Protein AF-A0A068VAK6-F1 (afdb_monomer_lite)

Sequence (163 aa):
MDMQCIAMIDVANEFETLVDDNNQDVTRYKDLENEVSVSTHINPVLGKQFPTSVFDKEGASLKLTRILINTFLDLESYAMKFLESNEKILAVYPVGPLINFNDMGDANETFKSANKELNQRSSLPNHSIIFLCFGNLGYFCGYQVKEIAHAIEHTGCRFLWSS

Foldseek 3Di:
DPPPVLQLQQLLQVVLCCCVPPVDQLLVLCPDCDFDDGQLDPDTDRSPVDDSLSNDPVSSDPPDQEAEDAADCVVSVSNVVSQVVDPSGHHYHHPHDPDDPPPCPVVVVVVVVVVVVCVVVPPDPDADEAEDDPPPPDDDDPVVVVVVVVVVVVVVGHYDYDD

pLDDT: mean 74.25, std 12.65, range [33.0, 96.62]

Secondary structure (DSSP, 8-state):
----HHHHHHHHHHHHHHHHHH---GGGGTT--SEEP-TT-SS-EEGGGS-GGGGSTTTS----SEEEES--TTTSHHHHHHHHH-TTS-EEEE-------S-HHHHHHHHHHHHHHHHHH--STT--EEEE---TT----HHHHHHHHHHHHHHT-EEEE--

Structure (mmCIF, N/CA/C/O backbone):
data_AF-A0A068VAK6-F1
#
_entry.id   AF-A0A068VAK6-F1
#
loop_
_atom_site.group_PDB
_atom_site.id
_atom_site.type_symbol
_atom_site.label_atom_id
_atom_site.label_alt_id
_atom_site.label_comp_id
_atom_site.label_asym_id
_atom_site.label_entity_id
_atom_site.label_seq_id
_atom_site.pdbx_PDB_ins_code
_atom_site.Cartn_x
_atom_site.Cartn_y
_atom_site.Cartn_z
_atom_site.occupancy
_atom_site.B_iso_or_equiv
_atom_site.auth_seq_id
_atom_site.auth_comp_id
_atom_site.auth_asym_id
_atom_site.auth_atom_id
_atom_site.pdbx_PDB_model_num
ATOM 1 N N . MET A 1 1 ? 3.817 2.554 -1.190 1.00 33.00 1 MET A N 1
ATOM 2 C CA . MET A 1 1 ? 3.345 2.557 0.208 1.00 33.00 1 MET A CA 1
ATOM 3 C C . MET A 1 1 ? 2.099 1.685 0.231 1.00 33.00 1 MET A C 1
ATOM 5 O O . MET A 1 1 ? 1.006 2.204 0.352 1.00 33.00 1 MET A O 1
ATOM 9 N N . ASP A 1 2 ? 2.277 0.375 0.034 1.00 43.69 2 ASP A N 1
ATOM 10 C CA . ASP A 1 2 ? 1.196 -0.615 0.155 1.00 43.69 2 ASP A CA 1
ATOM 11 C C . ASP A 1 2 ? 1.301 -1.246 1.536 1.00 43.69 2 ASP A C 1
ATOM 13 O O . ASP A 1 2 ? 1.632 -2.415 1.708 1.00 43.69 2 ASP A O 1
ATOM 17 N N . MET A 1 3 ? 1.111 -0.406 2.544 1.00 50.59 3 MET A N 1
ATOM 18 C CA . MET A 1 3 ? 0.770 -0.903 3.858 1.00 50.59 3 MET A CA 1
ATOM 19 C C . MET A 1 3 ? -0.742 -0.933 3.901 1.00 50.59 3 MET A C 1
ATOM 21 O O . MET A 1 3 ? -1.383 0.109 3.761 1.00 50.59 3 MET A O 1
ATOM 25 N N . GLN A 1 4 ? -1.297 -2.134 4.006 1.00 63.56 4 GLN A N 1
ATOM 26 C CA . GLN A 1 4 ? -2.733 -2.358 4.043 1.00 63.56 4 GLN A CA 1
ATOM 27 C C . GLN A 1 4 ? -3.329 -1.480 5.145 1.00 63.56 4 GLN A C 1
ATOM 29 O O . GLN A 1 4 ? -3.026 -1.667 6.322 1.00 63.56 4 GLN A O 1
ATOM 34 N N . CYS A 1 5 ? -4.142 -0.485 4.774 1.00 67.56 5 CYS A N 1
ATOM 35 C CA . CYS A 1 5 ? -4.727 0.462 5.727 1.00 67.56 5 CYS A CA 1
ATOM 36 C C . CYS A 1 5 ? -5.487 -0.259 6.852 1.00 67.56 5 CYS A C 1
ATOM 38 O O . CYS A 1 5 ? -5.543 0.241 7.972 1.00 67.56 5 CYS A O 1
ATOM 40 N N . ILE A 1 6 ? -6.008 -1.459 6.568 1.00 71.62 6 ILE A N 1
ATOM 41 C CA . ILE A 1 6 ? -6.646 -2.339 7.547 1.00 71.62 6 ILE A CA 1
ATOM 42 C C . ILE A 1 6 ? -5.680 -2.747 8.668 1.00 71.62 6 ILE A C 1
ATOM 44 O O . ILE A 1 6 ? -6.054 -2.675 9.835 1.00 71.62 6 ILE A O 1
ATOM 48 N N . ALA A 1 7 ? -4.435 -3.097 8.334 1.00 70.88 7 ALA A N 1
ATOM 49 C CA . ALA A 1 7 ? -3.408 -3.465 9.308 1.00 70.88 7 ALA A CA 1
ATOM 50 C C . ALA A 1 7 ? -3.142 -2.326 10.292 1.00 70.88 7 ALA A C 1
ATOM 52 O O . ALA A 1 7 ? -3.059 -2.537 11.493 1.00 70.88 7 ALA A O 1
ATOM 53 N N . MET A 1 8 ? -3.023 -1.101 9.775 1.00 70.94 8 MET A N 1
ATOM 54 C CA . MET A 1 8 ? -2.755 0.073 10.603 1.00 70.94 8 MET A CA 1
ATOM 55 C C . MET A 1 8 ? -3.905 0.364 11.565 1.00 70.94 8 MET A C 1
ATOM 57 O O . MET A 1 8 ? -3.650 0.749 12.699 1.00 70.94 8 MET A O 1
ATOM 61 N N . ILE A 1 9 ? -5.152 0.176 11.125 1.00 73.25 9 ILE A N 1
ATOM 62 C CA . ILE A 1 9 ? -6.340 0.361 11.968 1.00 73.25 9 ILE A CA 1
ATOM 63 C C . ILE A 1 9 ? -6.388 -0.697 13.069 1.00 73.25 9 ILE A C 1
ATOM 65 O O . ILE A 1 9 ? -6.639 -0.365 14.221 1.00 73.25 9 ILE A O 1
ATOM 69 N N . ASP A 1 10 ? -6.147 -1.959 12.719 1.00 74.25 10 ASP A N 1
ATOM 70 C CA . ASP A 1 10 ? -6.141 -3.074 13.666 1.00 74.25 10 ASP A CA 1
ATOM 71 C C . ASP A 1 10 ? -5.061 -2.882 14.738 1.00 74.25 10 ASP A C 1
ATOM 73 O O . ASP A 1 10 ? -5.354 -2.892 15.929 1.00 74.25 10 ASP A O 1
ATOM 77 N N . VAL A 1 11 ? -3.838 -2.561 14.308 1.00 72.12 11 VAL A N 1
ATOM 78 C CA . VAL A 1 11 ? -2.707 -2.270 15.195 1.00 72.12 11 VAL A CA 1
ATOM 79 C C . VAL A 1 11 ? -2.959 -1.035 16.063 1.00 72.12 11 VAL A C 1
ATOM 81 O O . VAL A 1 11 ? -2.666 -1.062 17.255 1.00 72.12 11 VAL A O 1
ATOM 84 N N . ALA A 1 12 ? -3.515 0.044 15.503 1.00 71.12 12 ALA A N 1
ATOM 85 C CA . ALA A 1 12 ? -3.833 1.250 16.269 1.00 71.12 12 ALA A CA 1
ATOM 86 C C . ALA A 1 12 ? -4.896 0.977 17.346 1.00 71.12 12 ALA A C 1
ATOM 88 O O . ALA A 1 12 ? -4.702 1.374 18.492 1.00 71.12 12 ALA A O 1
ATOM 89 N N . ASN A 1 13 ? -5.962 0.242 17.008 1.00 71.00 13 ASN A N 1
ATOM 90 C CA . ASN A 1 13 ? -7.001 -0.141 17.965 1.00 71.00 13 ASN A CA 1
ATOM 91 C C . ASN A 1 13 ? -6.456 -1.085 19.047 1.00 71.00 13 ASN A C 1
ATOM 93 O O . ASN A 1 13 ? -6.743 -0.904 20.229 1.00 71.00 13 ASN A O 1
ATOM 97 N N . GLU A 1 14 ? -5.656 -2.086 18.669 1.00 71.81 14 GLU A N 1
ATOM 98 C CA . GLU A 1 14 ? -5.042 -3.008 19.626 1.00 71.81 14 GLU A CA 1
ATOM 99 C C . GLU A 1 14 ? -4.114 -2.254 20.589 1.00 71.81 14 GLU A C 1
ATOM 101 O O . GLU A 1 14 ? -4.180 -2.456 21.803 1.00 71.81 14 GLU A O 1
ATOM 106 N N . PHE A 1 15 ? -3.315 -1.307 20.095 1.00 69.06 15 PHE A N 1
ATOM 107 C CA . PHE A 1 15 ? -2.471 -0.489 20.962 1.00 69.06 15 PHE A CA 1
ATOM 108 C C . PHE A 1 15 ? -3.247 0.504 21.822 1.00 69.06 15 PHE A C 1
ATOM 110 O O . PHE A 1 15 ? -2.856 0.683 22.973 1.00 69.06 15 PHE A O 1
ATOM 117 N N . GLU A 1 16 ? -4.341 1.097 21.335 1.00 65.81 16 GLU A N 1
ATOM 118 C CA . GLU A 1 16 ? -5.231 1.918 22.168 1.00 65.81 16 GLU A CA 1
ATOM 119 C C . GLU A 1 16 ? -5.755 1.080 23.345 1.00 65.81 16 GLU A C 1
ATOM 121 O O . GLU A 1 16 ? -5.587 1.477 24.496 1.00 65.81 16 GLU A O 1
ATOM 126 N N . THR A 1 17 ? -6.223 -0.154 23.099 1.00 65.00 17 THR A N 1
ATOM 127 C CA . THR A 1 17 ? -6.648 -1.056 24.189 1.00 65.00 17 THR A CA 1
ATOM 128 C C . THR A 1 17 ? -5.508 -1.442 25.140 1.00 65.00 17 THR A C 1
ATOM 130 O O . THR A 1 17 ? -5.701 -1.483 26.351 1.00 65.00 17 THR A O 1
ATOM 133 N N . LEU A 1 18 ? -4.292 -1.690 24.642 1.00 63.56 18 LEU A N 1
ATOM 134 C CA . LEU A 1 18 ? -3.142 -2.038 25.489 1.00 63.56 18 LEU A CA 1
ATOM 135 C C . LEU A 1 18 ? -2.648 -0.865 26.351 1.00 63.56 18 LEU A C 1
ATOM 137 O O . LEU A 1 18 ? -2.158 -1.090 27.465 1.00 63.56 18 LEU A O 1
ATOM 141 N N . VAL A 1 19 ? -2.752 0.367 25.849 1.00 63.38 19 VAL A N 1
ATOM 142 C CA . VAL A 1 19 ? -2.404 1.585 26.593 1.00 63.38 19 VAL A CA 1
ATOM 143 C C . VAL A 1 19 ? -3.477 1.892 27.637 1.00 63.38 19 VAL A C 1
ATOM 145 O O . VAL A 1 19 ? -3.121 2.106 28.798 1.00 63.38 19 VAL A O 1
ATOM 148 N N . ASP A 1 20 ? -4.754 1.853 27.252 1.00 62.03 20 ASP A N 1
ATOM 149 C CA . ASP A 1 20 ? -5.880 2.232 28.112 1.00 62.03 20 ASP A CA 1
ATOM 150 C C . ASP A 1 20 ? -6.181 1.185 29.199 1.00 62.03 20 ASP A C 1
ATOM 152 O O . ASP A 1 20 ? -6.378 1.553 30.359 1.00 62.03 20 ASP A O 1
ATOM 156 N N . ASP A 1 21 ? -6.154 -0.113 28.868 1.00 60.75 21 ASP A N 1
ATOM 157 C CA . ASP A 1 21 ? -6.543 -1.178 29.807 1.00 60.75 21 ASP A CA 1
ATOM 158 C C . ASP A 1 21 ? -5.360 -1.732 30.620 1.00 60.75 21 ASP A C 1
ATOM 160 O O . ASP A 1 21 ? -5.530 -2.130 31.774 1.00 60.75 21 ASP A O 1
ATOM 164 N N . ASN A 1 22 ? -4.148 -1.763 30.045 1.00 59.00 22 ASN A N 1
ATOM 165 C CA . ASN A 1 22 ? -3.002 -2.480 30.627 1.00 59.00 22 ASN A CA 1
ATOM 166 C C . ASN A 1 22 ? -1.792 -1.593 30.971 1.00 59.00 22 ASN A C 1
ATOM 168 O O . ASN A 1 22 ? -0.795 -2.115 31.481 1.00 59.00 22 ASN A O 1
ATOM 172 N N . ASN A 1 23 ? -1.855 -0.279 30.710 1.00 63.41 23 ASN A N 1
ATOM 173 C CA . ASN A 1 23 ? -0.775 0.690 30.952 1.00 63.41 23 ASN A CA 1
ATOM 174 C C . ASN A 1 23 ? 0.588 0.233 30.381 1.00 63.41 23 ASN A C 1
ATOM 176 O O . ASN A 1 23 ? 1.645 0.481 30.972 1.00 63.41 23 ASN A O 1
ATOM 180 N N . GLN A 1 24 ? 0.571 -0.500 29.259 1.00 65.75 24 GLN A N 1
ATOM 181 C CA . GLN A 1 24 ? 1.785 -1.007 28.621 1.00 65.75 24 GLN A CA 1
ATOM 182 C C . GLN A 1 24 ? 2.424 0.055 27.724 1.00 65.75 24 GLN A C 1
ATOM 184 O O . GLN A 1 24 ? 1.746 0.791 27.011 1.00 65.75 24 GLN A O 1
ATOM 189 N N . ASP A 1 25 ? 3.757 0.106 27.724 1.00 68.06 25 ASP A N 1
ATOM 190 C CA . ASP A 1 25 ? 4.502 1.000 26.843 1.00 68.06 25 ASP A CA 1
ATOM 191 C C . ASP A 1 25 ? 4.605 0.416 25.426 1.00 68.06 25 ASP A C 1
ATOM 193 O O . ASP A 1 25 ? 5.425 -0.463 25.152 1.00 68.06 25 ASP A O 1
ATOM 197 N N . VAL A 1 26 ? 3.754 0.911 24.527 1.00 66.88 26 VAL A N 1
ATOM 198 C CA . VAL A 1 26 ? 3.705 0.516 23.110 1.00 66.88 26 VAL A CA 1
ATOM 199 C C . VAL A 1 26 ? 4.824 1.141 22.270 1.00 66.88 26 VAL A C 1
ATOM 201 O O . VAL A 1 26 ? 5.083 0.689 21.155 1.00 66.88 26 VAL A O 1
ATOM 204 N N . THR A 1 27 ? 5.573 2.112 22.808 1.00 67.69 27 THR A N 1
ATOM 205 C CA . THR A 1 27 ? 6.714 2.702 22.088 1.00 67.69 27 THR A CA 1
ATOM 206 C C . THR A 1 27 ? 7.850 1.702 21.880 1.00 67.69 27 THR A C 1
ATOM 208 O O . THR A 1 27 ? 8.609 1.836 20.924 1.00 67.69 27 THR A O 1
ATOM 211 N N . ARG A 1 28 ? 7.899 0.629 22.687 1.00 65.31 28 ARG A N 1
ATOM 212 C CA . ARG A 1 28 ? 8.851 -0.483 22.536 1.00 65.31 28 ARG A CA 1
ATOM 213 C C . ARG A 1 28 ? 8.758 -1.196 21.187 1.00 65.31 28 ARG A C 1
ATOM 215 O O . ARG A 1 28 ? 9.708 -1.866 20.812 1.00 65.31 28 ARG A O 1
ATOM 222 N N . TYR A 1 29 ? 7.634 -1.083 20.477 1.00 64.94 29 TYR A N 1
ATOM 223 C CA . TYR A 1 29 ? 7.435 -1.717 19.171 1.00 64.94 29 TYR A CA 1
ATOM 224 C C . TYR A 1 29 ? 7.998 -0.897 17.998 1.00 64.94 29 TYR A C 1
ATOM 226 O O . TYR A 1 29 ? 8.119 -1.435 16.899 1.00 64.94 29 TYR A O 1
ATOM 234 N N . LYS A 1 30 ? 8.411 0.360 18.232 1.00 62.78 30 LYS A N 1
ATOM 235 C CA . LYS A 1 30 ? 8.978 1.257 17.206 1.00 62.78 30 LYS A CA 1
ATOM 236 C C . LYS A 1 30 ? 10.308 0.779 16.640 1.00 62.78 30 LYS A C 1
ATOM 238 O O . LYS A 1 30 ? 10.550 0.922 15.446 1.00 62.78 30 LYS A O 1
ATOM 243 N N . ASP A 1 31 ? 11.146 0.214 17.501 1.00 61.28 31 ASP A N 1
ATOM 244 C CA . ASP A 1 31 ? 12.550 -0.077 17.188 1.00 61.28 31 ASP A CA 1
ATOM 245 C C . ASP A 1 31 ? 12.804 -1.567 16.934 1.00 61.28 31 ASP A C 1
ATOM 247 O O . ASP A 1 31 ? 13.947 -2.012 16.825 1.00 61.28 31 ASP A O 1
ATOM 251 N N . LEU A 1 32 ? 11.742 -2.370 16.875 1.00 56.44 32 LEU A N 1
ATOM 252 C CA . LEU A 1 32 ? 11.878 -3.813 16.860 1.00 56.44 32 LEU A CA 1
ATOM 253 C C . LEU A 1 32 ? 12.016 -4.368 15.439 1.00 56.44 32 LEU A C 1
ATOM 255 O O . LEU A 1 32 ? 11.122 -4.266 14.599 1.00 56.44 32 LEU A O 1
ATOM 259 N N . GLU A 1 33 ? 13.118 -5.093 15.235 1.00 61.41 33 GLU A N 1
ATOM 260 C CA . GLU A 1 33 ? 13.218 -6.173 14.245 1.00 61.41 33 GLU A CA 1
ATOM 261 C C . GLU A 1 33 ? 12.319 -7.373 14.596 1.00 61.41 33 GLU A C 1
ATOM 263 O O . GLU A 1 33 ? 12.279 -8.349 13.853 1.00 61.41 33 GLU A O 1
ATOM 268 N N . ASN A 1 34 ? 11.594 -7.309 15.717 1.00 65.38 34 ASN A N 1
ATOM 269 C CA . ASN A 1 34 ? 10.664 -8.346 16.130 1.00 65.38 34 ASN A CA 1
ATOM 270 C C . ASN A 1 34 ? 9.354 -8.271 15.344 1.00 65.38 34 ASN A C 1
ATOM 272 O O . ASN A 1 34 ? 8.867 -7.210 14.941 1.00 65.38 34 ASN A O 1
ATOM 276 N N . GLU A 1 35 ? 8.771 -9.448 15.189 1.00 71.94 35 GLU A N 1
ATOM 277 C CA . GLU A 1 35 ? 7.473 -9.659 14.581 1.00 71.94 35 GLU A CA 1
ATOM 278 C C . GLU A 1 35 ? 6.343 -9.193 15.513 1.00 71.94 35 GLU A C 1
ATOM 280 O O . GLU A 1 35 ? 6.285 -9.551 16.691 1.00 71.94 35 GLU A O 1
ATOM 285 N N . VAL A 1 36 ? 5.437 -8.388 14.966 1.00 74.62 36 VAL A N 1
ATOM 286 C CA . VAL A 1 36 ? 4.168 -7.984 15.566 1.00 74.62 36 VAL A CA 1
ATOM 287 C C . VAL A 1 36 ? 3.083 -8.852 14.941 1.00 74.62 36 VAL A C 1
ATOM 289 O O . VAL A 1 36 ? 2.889 -8.854 13.724 1.00 74.62 36 VAL A O 1
ATOM 292 N N . SER A 1 37 ? 2.389 -9.622 15.775 1.00 75.38 37 SER A N 1
ATOM 293 C CA . SER A 1 37 ? 1.189 -10.328 15.336 1.00 75.38 37 SER A CA 1
ATOM 294 C C . SER A 1 37 ? 0.071 -9.310 15.188 1.00 75.38 37 SER A C 1
ATOM 296 O O . SER A 1 37 ? -0.235 -8.607 16.142 1.00 75.38 37 SER A O 1
ATOM 298 N N . VAL A 1 38 ? -0.522 -9.245 14.002 1.00 76.00 38 VAL A N 1
ATOM 299 C CA . VAL A 1 38 ? -1.653 -8.367 13.703 1.00 76.00 38 VAL A CA 1
ATOM 300 C C . VAL A 1 38 ? -2.820 -9.256 13.329 1.00 76.00 38 VAL A C 1
ATOM 302 O O . VAL A 1 38 ? -2.681 -10.118 12.463 1.00 76.00 38 VAL A O 1
ATOM 305 N N . SER A 1 39 ? -3.960 -9.082 13.987 1.00 80.19 39 SER A N 1
ATOM 306 C CA . SER A 1 39 ? -5.077 -10.024 13.882 1.00 80.19 39 SER A CA 1
ATOM 307 C C . SER A 1 39 ? -5.696 -10.081 12.481 1.00 80.19 39 SER A C 1
ATOM 309 O O . SER A 1 39 ? -6.199 -11.118 12.051 1.00 80.19 39 SER A O 1
ATOM 311 N N . THR A 1 40 ? -5.592 -8.989 11.730 1.00 78.31 40 THR A N 1
ATOM 312 C CA . THR A 1 40 ? -5.985 -8.866 10.321 1.00 78.31 40 THR A CA 1
ATOM 313 C C . THR A 1 40 ? -4.954 -9.426 9.336 1.00 78.31 40 THR A C 1
ATOM 315 O O . THR A 1 40 ? -5.204 -9.413 8.132 1.00 78.31 40 THR A O 1
ATOM 318 N N . HIS A 1 41 ? -3.815 -9.945 9.805 1.00 78.75 41 HIS A N 1
ATOM 319 C CA . HIS A 1 41 ? -2.787 -10.583 8.982 1.00 78.75 41 HIS A CA 1
ATOM 320 C C . HIS A 1 41 ? -2.678 -12.082 9.270 1.00 78.75 41 HIS A C 1
ATOM 322 O O . HIS A 1 41 ? -2.805 -12.537 10.402 1.00 78.75 41 HIS A O 1
ATOM 328 N N . ILE A 1 42 ? -2.408 -12.863 8.220 1.00 81.19 42 ILE A N 1
ATOM 329 C CA . ILE A 1 42 ? -2.149 -14.305 8.358 1.00 81.19 42 ILE A CA 1
ATOM 330 C C . ILE A 1 42 ? -0.760 -14.543 8.961 1.00 81.19 42 ILE A C 1
ATOM 332 O O . ILE A 1 42 ? -0.578 -15.452 9.766 1.00 81.19 42 ILE A O 1
ATOM 336 N N . ASN A 1 43 ? 0.219 -13.732 8.553 1.00 83.19 43 ASN A N 1
ATOM 337 C CA . ASN A 1 43 ? 1.603 -13.840 8.994 1.00 83.19 43 ASN A CA 1
ATOM 338 C C . ASN A 1 43 ? 1.966 -12.639 9.872 1.00 83.19 43 ASN A C 1
ATOM 340 O O . ASN A 1 43 ? 1.501 -11.532 9.584 1.00 83.19 43 ASN A O 1
ATOM 344 N N . PRO A 1 44 ? 2.831 -12.822 10.880 1.00 81.50 44 PRO A N 1
ATOM 345 C CA . PRO A 1 44 ? 3.373 -11.705 11.635 1.00 81.50 44 PRO A CA 1
ATOM 346 C C . PRO A 1 44 ? 4.089 -10.694 10.729 1.00 81.50 44 PRO A C 1
ATOM 348 O O . PRO A 1 44 ? 4.686 -11.048 9.710 1.00 81.50 44 PRO A O 1
ATOM 351 N N . VAL A 1 45 ? 4.021 -9.423 11.113 1.00 79.00 45 VAL A N 1
ATOM 352 C CA . VAL A 1 45 ? 4.530 -8.281 10.346 1.00 79.00 45 VAL A CA 1
ATOM 353 C C . VAL A 1 45 ? 5.657 -7.637 11.142 1.00 79.00 45 VAL A C 1
ATOM 355 O O . VAL A 1 45 ? 5.563 -7.515 12.360 1.00 79.00 45 VAL A O 1
ATOM 358 N N . LEU A 1 46 ? 6.745 -7.216 10.500 1.00 79.88 46 LEU A N 1
ATOM 359 C CA . LEU A 1 46 ? 7.840 -6.578 11.239 1.00 79.88 46 LEU A CA 1
ATOM 360 C C . LEU A 1 46 ? 7.396 -5.199 11.732 1.00 79.88 46 LEU A C 1
ATOM 362 O O . LEU A 1 46 ? 6.861 -4.419 10.948 1.00 79.88 46 LEU A O 1
ATOM 366 N N . GLY A 1 47 ? 7.684 -4.855 12.992 1.00 73.69 47 GLY A N 1
ATOM 367 C CA . GLY A 1 47 ? 7.297 -3.558 13.571 1.00 73.69 47 GLY A CA 1
ATOM 368 C C . GLY A 1 47 ? 7.746 -2.360 12.724 1.00 73.69 47 GLY A C 1
ATOM 369 O O . GLY A 1 47 ? 6.961 -1.451 12.467 1.00 73.69 47 GLY A O 1
ATOM 370 N N . LYS A 1 48 ? 8.963 -2.431 12.160 1.00 76.88 48 LYS A N 1
ATOM 371 C CA . LYS A 1 48 ? 9.525 -1.426 11.234 1.00 76.88 48 LYS A CA 1
ATOM 372 C C . LYS A 1 48 ? 8.730 -1.205 9.944 1.00 76.88 48 LYS A C 1
ATOM 374 O O . LYS A 1 48 ? 9.016 -0.261 9.213 1.00 76.88 48 LYS A O 1
ATOM 379 N N . GLN A 1 49 ? 7.825 -2.123 9.599 1.00 77.56 49 GLN A N 1
ATOM 380 C CA . GLN A 1 49 ? 6.966 -1.949 8.439 1.00 77.56 49 GLN A CA 1
ATOM 381 C C . GLN A 1 49 ? 5.881 -0.929 8.732 1.00 77.56 49 GLN A C 1
ATOM 383 O O . GLN A 1 49 ? 5.516 -0.263 7.783 1.00 77.56 49 GLN A O 1
ATOM 388 N N . PHE A 1 50 ? 5.439 -0.741 9.980 1.00 75.56 50 PHE A N 1
ATOM 389 C CA . PHE A 1 50 ? 4.426 0.252 10.345 1.00 75.56 50 PHE A CA 1
ATOM 390 C C . PHE A 1 50 ? 4.992 1.675 10.403 1.00 75.56 50 PHE A C 1
ATOM 392 O O . PHE A 1 50 ? 6.159 1.861 10.760 1.00 75.56 50 PHE A O 1
ATOM 399 N N . PRO A 1 51 ? 4.193 2.718 10.097 1.00 75.25 51 PRO A N 1
ATOM 400 C CA . PRO A 1 51 ? 4.636 4.087 10.293 1.00 75.25 51 PRO A CA 1
ATOM 401 C C . PRO A 1 51 ? 4.839 4.331 11.786 1.00 75.25 51 PRO A C 1
ATOM 403 O O . PRO A 1 51 ? 4.011 3.929 12.604 1.00 75.25 51 PRO A O 1
ATOM 406 N N . THR A 1 52 ? 5.907 5.042 12.143 1.00 73.69 52 THR A N 1
ATOM 407 C CA . THR A 1 52 ? 6.273 5.300 13.545 1.00 73.69 52 THR A CA 1
ATOM 408 C C . THR A 1 52 ? 5.133 5.928 14.352 1.00 73.69 52 THR A C 1
ATOM 410 O O . THR A 1 52 ? 4.999 5.641 15.541 1.00 73.69 52 THR A O 1
ATOM 413 N N . SER A 1 53 ? 4.279 6.715 13.689 1.00 71.00 53 SER A N 1
ATOM 414 C CA . SER A 1 53 ? 3.121 7.379 14.289 1.00 71.00 53 SER A CA 1
ATOM 415 C C . SER A 1 53 ? 2.074 6.421 14.856 1.00 71.00 53 SER A C 1
ATOM 417 O O . SER A 1 53 ? 1.361 6.798 15.776 1.00 71.00 53 SER A O 1
ATOM 419 N N . VAL A 1 54 ? 1.983 5.180 14.363 1.00 70.81 54 VAL A N 1
ATOM 420 C CA . VAL A 1 54 ? 1.051 4.168 14.901 1.00 70.81 54 VAL A CA 1
ATOM 421 C C . VAL A 1 54 ? 1.422 3.762 16.333 1.00 70.81 54 VAL A C 1
ATOM 423 O O . VAL A 1 54 ? 0.565 3.345 17.103 1.00 70.81 54 VAL A O 1
ATOM 426 N N . PHE A 1 55 ? 2.687 3.935 16.720 1.00 72.19 55 PHE A N 1
ATOM 427 C CA . PHE A 1 55 ? 3.187 3.604 18.055 1.00 72.19 55 PHE A CA 1
ATOM 428 C C . PHE A 1 55 ? 3.304 4.828 18.981 1.00 72.19 55 PHE A C 1
ATOM 430 O O . PHE A 1 55 ? 3.864 4.727 20.077 1.00 72.19 55 PHE A O 1
ATOM 437 N N . ASP A 1 56 ? 2.854 6.007 18.543 1.00 69.94 56 ASP A N 1
ATOM 438 C CA . ASP A 1 56 ? 2.786 7.201 19.385 1.00 69.94 56 ASP A CA 1
ATOM 439 C C . ASP A 1 56 ? 1.500 7.194 20.218 1.00 69.94 56 ASP A C 1
ATOM 441 O O . ASP A 1 56 ? 0.427 6.867 19.716 1.00 69.94 56 ASP A O 1
ATOM 445 N N . LYS A 1 57 ? 1.583 7.624 21.486 1.00 59.56 57 LYS A N 1
ATOM 446 C CA . LYS A 1 57 ? 0.421 7.699 22.398 1.00 59.56 57 LYS A CA 1
ATOM 447 C C . LYS A 1 57 ? -0.722 8.571 21.860 1.00 59.56 57 LYS A C 1
ATOM 449 O O . LYS A 1 57 ? -1.867 8.369 22.237 1.00 59.56 57 LYS A O 1
ATOM 454 N N . GLU A 1 58 ? -0.411 9.530 20.989 1.00 58.38 58 GLU A N 1
ATOM 455 C CA . GLU A 1 58 ? -1.396 10.393 20.324 1.00 58.38 58 GLU A CA 1
ATOM 456 C C . GLU A 1 58 ? -1.882 9.831 18.976 1.00 58.38 58 GLU A C 1
ATOM 458 O O . GLU A 1 58 ? -2.943 10.225 18.501 1.00 58.38 58 GLU A O 1
ATOM 463 N N . GLY A 1 59 ? -1.135 8.908 18.358 1.00 53.47 59 GLY A N 1
ATOM 464 C CA . GLY A 1 59 ? -1.455 8.335 17.047 1.00 53.47 59 GLY A CA 1
ATOM 465 C C . GLY A 1 59 ? -2.410 7.140 17.088 1.00 53.47 59 GLY A C 1
ATOM 466 O O . GLY A 1 59 ? -2.996 6.805 16.060 1.00 53.47 59 GLY A O 1
ATOM 467 N N . ALA A 1 60 ? -2.597 6.528 18.262 1.00 54.34 60 ALA A N 1
ATOM 468 C CA . ALA A 1 60 ? -3.485 5.380 18.451 1.00 54.34 60 ALA A CA 1
ATOM 469 C C . ALA A 1 60 ? -4.976 5.755 18.552 1.00 54.34 60 ALA A C 1
ATOM 471 O O . ALA A 1 60 ? -5.823 4.918 18.272 1.00 54.34 60 ALA A O 1
ATOM 472 N N . SER A 1 61 ? -5.319 7.005 18.897 1.00 54.94 61 SER A N 1
ATOM 473 C CA . SER A 1 61 ? -6.722 7.381 19.123 1.00 54.94 61 SER A CA 1
ATOM 474 C C . SER A 1 61 ? -7.403 7.872 17.848 1.00 54.94 61 SER A C 1
ATOM 476 O O . SER A 1 61 ? -7.569 9.071 17.598 1.00 54.94 61 SER A O 1
ATOM 478 N N . LEU A 1 62 ? -7.834 6.926 17.017 1.00 58.91 62 LEU A N 1
ATOM 479 C CA . LEU A 1 62 ? -8.756 7.201 15.921 1.00 58.91 62 LEU A CA 1
ATOM 480 C C . LEU A 1 62 ? -10.191 7.056 16.436 1.00 58.91 62 LEU A C 1
ATOM 482 O O . LEU A 1 62 ? -10.826 6.021 16.264 1.00 58.91 62 LEU A O 1
ATOM 486 N N . LYS A 1 63 ? -10.750 8.130 17.014 1.00 63.75 63 LYS A N 1
ATOM 487 C CA . LYS A 1 63 ? -12.191 8.221 17.342 1.00 63.75 63 LYS A CA 1
ATOM 488 C C . LYS A 1 63 ? -13.046 8.345 16.079 1.00 63.75 63 LYS A C 1
ATOM 490 O O . LYS A 1 63 ? -13.684 9.365 15.824 1.00 63.75 63 LYS A O 1
ATOM 495 N N . LEU A 1 64 ? -13.040 7.305 15.262 1.00 67.06 64 LEU A N 1
ATOM 496 C CA . LEU A 1 64 ? -13.866 7.176 14.073 1.00 67.06 64 LEU A CA 1
ATOM 497 C C . LEU A 1 64 ? -15.097 6.338 14.428 1.00 67.06 64 LEU A C 1
ATOM 499 O O . LEU A 1 64 ? -15.032 5.456 15.267 1.00 67.06 64 LEU A O 1
ATOM 503 N N . THR A 1 65 ? -16.252 6.613 13.822 1.00 72.94 65 THR A N 1
ATOM 504 C CA . THR A 1 65 ? -17.461 5.782 14.024 1.00 72.94 65 THR A CA 1
ATOM 505 C C . THR A 1 65 ? -17.579 4.699 12.953 1.00 72.94 65 THR A C 1
ATOM 507 O O . THR A 1 65 ? -18.154 3.638 13.183 1.00 72.94 65 THR A O 1
ATOM 510 N N . ARG A 1 66 ? -17.071 4.992 11.751 1.00 78.88 66 ARG A N 1
ATOM 511 C CA . ARG A 1 66 ? -17.078 4.124 10.571 1.00 78.88 66 ARG A CA 1
ATOM 512 C C . ARG A 1 66 ? -15.860 4.446 9.719 1.00 78.88 66 ARG A C 1
ATOM 514 O O . ARG A 1 66 ? -15.454 5.606 9.662 1.00 78.88 66 ARG A O 1
ATOM 521 N N . ILE A 1 67 ? -15.326 3.445 9.031 1.00 81.94 67 ILE A N 1
ATOM 522 C CA . ILE A 1 67 ? -14.154 3.592 8.167 1.00 81.94 67 ILE A CA 1
ATOM 523 C C . ILE A 1 67 ? -14.501 3.070 6.777 1.00 81.94 67 ILE A C 1
ATOM 525 O O . ILE A 1 67 ? -15.003 1.960 6.636 1.00 81.94 67 ILE A O 1
ATOM 529 N N . LEU A 1 68 ? -14.243 3.876 5.74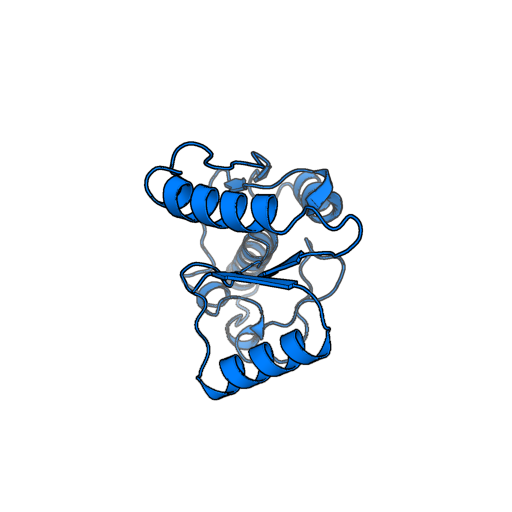9 1.00 86.81 68 LEU A N 1
ATOM 530 C CA . LEU A 1 68 ? -14.363 3.463 4.355 1.00 86.81 68 LEU A CA 1
ATOM 531 C C . LEU A 1 68 ? -12.961 3.175 3.829 1.00 86.81 68 LEU A C 1
ATOM 533 O O . LEU A 1 68 ? -12.084 4.034 3.924 1.00 86.81 68 LEU A O 1
ATOM 537 N N . ILE A 1 69 ? -12.753 1.987 3.270 1.00 86.38 69 ILE A N 1
ATOM 538 C CA . ILE A 1 69 ? -11.452 1.556 2.760 1.00 86.38 69 ILE A CA 1
ATOM 539 C C . ILE A 1 69 ? -11.588 1.237 1.279 1.00 86.38 69 ILE A C 1
ATOM 541 O O . ILE A 1 69 ? -12.497 0.518 0.858 1.00 86.38 69 ILE A O 1
ATOM 545 N N . ASN A 1 70 ? -10.676 1.781 0.478 1.00 89.75 70 ASN A N 1
ATOM 546 C CA . ASN A 1 70 ? -10.604 1.513 -0.952 1.00 89.75 70 ASN A CA 1
ATOM 547 C C . ASN A 1 70 ? -10.009 0.119 -1.221 1.00 89.75 70 ASN A C 1
ATOM 549 O O . ASN A 1 70 ? -8.875 -0.017 -1.668 1.00 89.75 70 ASN A O 1
ATOM 553 N N . THR A 1 71 ? -10.784 -0.909 -0.900 1.00 88.31 71 THR A N 1
ATOM 554 C CA . THR A 1 71 ? -10.448 -2.327 -1.046 1.00 88.31 71 THR A CA 1
ATOM 555 C C . THR A 1 71 ? -11.705 -3.123 -1.396 1.00 88.31 71 THR A C 1
ATOM 557 O O . THR A 1 71 ? -12.807 -2.567 -1.417 1.00 88.31 71 THR A O 1
ATOM 560 N N . PHE A 1 72 ? -11.561 -4.417 -1.665 1.00 88.69 72 PHE A N 1
ATOM 561 C CA . PHE A 1 72 ? -12.663 -5.335 -1.940 1.00 88.69 72 PHE A CA 1
ATOM 562 C C . PHE A 1 72 ? -12.420 -6.697 -1.282 1.00 88.69 72 PHE A C 1
ATOM 564 O O . PHE A 1 72 ? -11.286 -7.074 -0.989 1.00 88.69 72 PHE A O 1
ATOM 571 N N . LEU A 1 73 ? -13.506 -7.439 -1.047 1.00 87.19 73 LEU A N 1
ATOM 572 C CA . LEU A 1 73 ? -13.499 -8.663 -0.239 1.00 87.19 73 LEU A CA 1
ATOM 573 C C . LEU A 1 73 ? -12.514 -9.722 -0.743 1.00 87.19 73 LEU A C 1
ATOM 575 O O . LEU A 1 73 ? -11.832 -10.334 0.069 1.00 87.19 73 LEU A O 1
ATOM 579 N N . ASP A 1 74 ? -12.404 -9.923 -2.056 1.00 88.81 74 ASP A N 1
ATOM 580 C CA . ASP A 1 74 ? -11.509 -10.950 -2.603 1.00 88.81 74 ASP A CA 1
ATOM 581 C C . ASP A 1 74 ? -10.023 -10.619 -2.379 1.00 88.81 74 ASP A C 1
ATOM 583 O O . ASP A 1 74 ? -9.206 -11.534 -2.282 1.00 88.81 74 ASP A O 1
ATOM 587 N N . LEU A 1 75 ? -9.667 -9.332 -2.251 1.00 88.06 75 LEU A N 1
ATOM 588 C CA . LEU A 1 75 ? -8.289 -8.896 -2.009 1.00 88.06 75 LEU A CA 1
ATOM 589 C C . LEU A 1 75 ? -7.869 -9.098 -0.550 1.00 88.06 75 LEU A C 1
ATOM 591 O O . LEU A 1 75 ? -6.780 -9.601 -0.286 1.00 88.06 75 LEU A O 1
ATOM 595 N N . GLU A 1 76 ? -8.733 -8.726 0.397 1.00 87.44 76 GLU A N 1
ATOM 596 C CA . GLU A 1 76 ? -8.423 -8.714 1.837 1.00 87.44 76 GLU A CA 1
ATOM 597 C C . GLU A 1 76 ? -9.353 -9.637 2.644 1.00 87.44 76 GLU A C 1
ATOM 599 O O . GLU A 1 76 ? -9.707 -9.363 3.788 1.00 87.44 76 GLU A O 1
ATOM 604 N N . SER A 1 77 ? -9.747 -10.769 2.057 1.00 87.56 77 SER A N 1
ATOM 605 C CA . SER A 1 77 ? -10.784 -11.663 2.604 1.00 87.56 77 SER A CA 1
ATOM 606 C C . SER A 1 77 ? -10.554 -12.112 4.050 1.00 87.56 77 SER A C 1
ATOM 608 O O . SER A 1 77 ? -11.511 -12.229 4.816 1.00 87.56 77 SER A O 1
ATOM 610 N N . TYR A 1 78 ? -9.300 -12.366 4.435 1.00 87.56 78 TYR A N 1
ATOM 611 C CA . TYR A 1 78 ? -8.945 -12.752 5.800 1.00 87.56 78 TYR A CA 1
ATOM 612 C C . TYR A 1 78 ? -9.220 -11.618 6.792 1.00 87.56 78 TYR A C 1
ATOM 614 O O . TYR A 1 78 ? -9.924 -11.818 7.782 1.00 87.56 78 TYR A O 1
ATOM 622 N N . ALA A 1 79 ? -8.726 -10.419 6.481 1.00 84.12 79 ALA A N 1
ATOM 623 C CA . ALA A 1 79 ? -8.899 -9.246 7.320 1.00 84.12 79 ALA A CA 1
ATOM 624 C C . ALA A 1 79 ? -10.385 -8.897 7.485 1.00 84.12 79 ALA A C 1
ATOM 626 O O . ALA A 1 79 ? -10.843 -8.649 8.595 1.00 84.12 79 ALA A O 1
ATOM 627 N N . MET A 1 80 ? -11.165 -8.974 6.404 1.00 83.81 80 MET A N 1
ATOM 628 C CA . MET A 1 80 ? -12.595 -8.646 6.436 1.00 83.81 80 MET A CA 1
ATOM 629 C C . MET A 1 80 ? -13.398 -9.619 7.301 1.00 83.81 80 MET A C 1
ATOM 631 O O . MET A 1 80 ? -14.217 -9.181 8.104 1.00 83.81 80 MET A O 1
ATOM 635 N N . LYS A 1 81 ? -13.110 -10.925 7.226 1.00 85.56 81 LYS A N 1
ATOM 636 C CA . LYS A 1 81 ? -13.740 -11.926 8.105 1.00 85.56 81 LYS A CA 1
ATOM 637 C C . LYS A 1 81 ? -13.415 -11.693 9.577 1.00 85.56 81 LYS A C 1
ATOM 639 O O . LYS A 1 81 ? -14.286 -11.860 10.427 1.00 85.56 81 LYS A O 1
ATOM 644 N N . PHE A 1 82 ? -12.169 -11.325 9.881 1.00 83.81 82 PHE A N 1
ATOM 645 C CA . PHE A 1 82 ? -11.772 -11.011 11.250 1.00 83.81 82 PHE A CA 1
ATOM 646 C C . PHE A 1 82 ? -12.548 -9.797 11.782 1.00 83.81 82 PHE A C 1
ATOM 648 O O . PHE A 1 82 ? -13.142 -9.873 12.858 1.00 83.81 82 PHE A O 1
ATOM 655 N N . LEU A 1 83 ? -12.621 -8.721 10.993 1.00 80.56 83 LEU A N 1
ATOM 656 C CA . LEU A 1 83 ? -13.341 -7.495 11.345 1.00 80.56 83 LEU A CA 1
ATOM 657 C C . LEU A 1 83 ? -14.847 -7.727 11.537 1.00 80.56 83 LEU A C 1
ATOM 659 O O . LEU A 1 83 ? -15.417 -7.231 12.502 1.00 80.56 83 LEU A O 1
ATOM 663 N N . GLU A 1 84 ? -15.486 -8.519 10.672 1.00 80.69 84 GLU A N 1
ATOM 664 C CA . GLU A 1 84 ? -16.906 -8.883 10.811 1.00 80.69 84 GLU A CA 1
ATOM 665 C C . GLU A 1 84 ? -17.197 -9.650 12.110 1.00 80.69 84 GLU A C 1
ATOM 667 O O . GLU A 1 84 ? -18.284 -9.529 12.672 1.00 80.69 84 GLU A O 1
ATOM 672 N N . SER A 1 85 ? -16.231 -10.434 12.597 1.00 80.88 85 SER A N 1
ATOM 673 C CA . SER A 1 85 ? -16.381 -11.238 13.814 1.00 80.88 85 SER A CA 1
ATOM 674 C C . SER A 1 85 ? -16.117 -10.476 15.118 1.00 80.88 85 SER A C 1
ATOM 676 O O . SER A 1 85 ? -16.374 -11.014 16.195 1.00 80.88 85 SER A O 1
ATOM 678 N N . ASN A 1 86 ? -15.601 -9.243 15.045 1.00 73.44 86 ASN A N 1
ATOM 679 C CA . ASN A 1 86 ? -15.121 -8.503 16.208 1.00 73.44 86 ASN A CA 1
ATOM 680 C C . ASN A 1 86 ? -15.911 -7.206 16.430 1.00 73.44 86 ASN A C 1
ATOM 682 O O . ASN A 1 86 ? -15.601 -6.159 15.869 1.00 73.44 86 ASN A O 1
ATOM 686 N N . GLU A 1 87 ? -16.899 -7.262 17.325 1.00 68.44 87 GLU A N 1
ATOM 687 C CA . GLU A 1 87 ? -17.784 -6.132 17.653 1.00 68.44 87 GLU A CA 1
ATOM 688 C C . GLU A 1 87 ? -17.064 -4.918 18.265 1.00 68.44 87 GLU A C 1
ATOM 690 O O . GLU A 1 87 ? -17.629 -3.825 18.307 1.00 68.44 87 GLU A O 1
ATOM 695 N N . LYS A 1 88 ? -15.828 -5.091 18.757 1.00 67.38 88 LYS A N 1
ATOM 696 C CA . LYS A 1 88 ? -15.027 -3.996 19.325 1.00 67.38 88 LYS A CA 1
ATOM 697 C C . LYS A 1 88 ? -14.356 -3.138 18.257 1.00 67.38 88 LYS A C 1
ATOM 699 O O . LYS A 1 88 ? -13.928 -2.029 18.567 1.00 67.38 88 LYS A O 1
ATOM 704 N N . ILE A 1 89 ? -14.239 -3.642 17.029 1.00 66.62 89 ILE A N 1
ATOM 705 C CA . ILE A 1 89 ? -13.593 -2.917 15.942 1.00 66.62 89 ILE A CA 1
ATOM 706 C C . ILE A 1 89 ? -14.636 -2.068 15.215 1.00 66.62 89 ILE A C 1
ATOM 708 O O . ILE A 1 89 ? -15.773 -2.479 14.988 1.00 66.62 89 ILE A O 1
ATOM 712 N N . LEU A 1 90 ? -14.242 -0.845 14.864 1.00 70.06 90 LEU A N 1
ATOM 713 C CA . LEU A 1 90 ? -15.073 0.096 14.121 1.00 70.06 90 LEU A CA 1
ATOM 714 C C . LEU A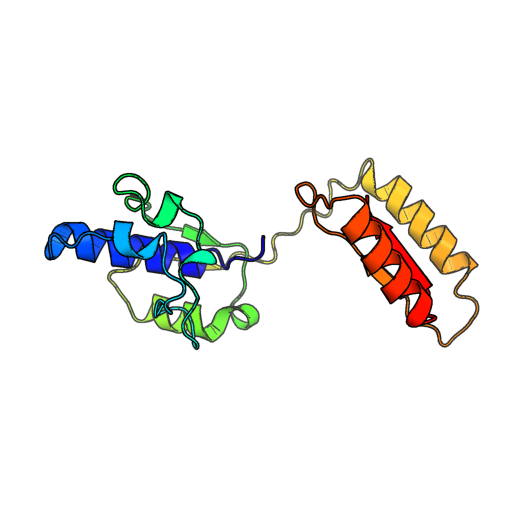 1 90 ? -15.626 -0.531 12.840 1.00 70.06 90 LEU A C 1
ATOM 716 O O . LEU A 1 90 ? -14.937 -1.291 12.168 1.00 70.06 90 LEU A O 1
ATOM 720 N N . ALA A 1 91 ? -16.850 -0.161 12.457 1.00 80.19 91 ALA A N 1
ATOM 721 C CA . ALA A 1 91 ? -17.453 -0.690 11.240 1.00 80.19 91 ALA A CA 1
ATOM 722 C C . ALA A 1 91 ? -16.636 -0.267 10.002 1.00 80.19 91 ALA A C 1
ATOM 724 O O . ALA A 1 91 ? -16.639 0.910 9.617 1.00 80.19 91 ALA A O 1
ATOM 725 N N . VAL A 1 92 ? -15.947 -1.236 9.397 1.00 82.38 92 VAL A N 1
ATOM 726 C CA . VAL A 1 92 ? -15.128 -1.080 8.190 1.00 82.38 92 VAL A CA 1
ATOM 727 C C . VAL A 1 92 ? -15.951 -1.452 6.957 1.00 82.38 92 VAL A C 1
ATOM 729 O O . VAL A 1 92 ? -16.562 -2.515 6.905 1.00 82.38 92 VAL A O 1
ATOM 732 N N . TYR A 1 93 ? -15.944 -0.586 5.945 1.00 86.69 93 TYR A N 1
ATOM 733 C CA . TYR A 1 93 ? -16.677 -0.772 4.695 1.00 86.69 93 TYR A CA 1
ATOM 734 C C . TYR A 1 93 ? -15.706 -0.790 3.507 1.00 86.69 93 TYR A C 1
ATOM 736 O O . TYR A 1 93 ? -15.073 0.237 3.231 1.00 86.69 93 TYR A O 1
ATOM 744 N N . PRO A 1 94 ? -15.594 -1.913 2.776 1.00 89.25 94 PRO A N 1
ATOM 745 C CA . PRO A 1 94 ? -14.855 -1.954 1.523 1.00 89.25 94 PRO A CA 1
ATOM 746 C C . PRO A 1 94 ? -15.672 -1.234 0.449 1.00 89.25 94 PRO A C 1
ATOM 748 O O . PRO A 1 94 ? -16.810 -1.607 0.165 1.00 89.25 94 PRO A O 1
ATOM 751 N N . VAL A 1 95 ? -15.1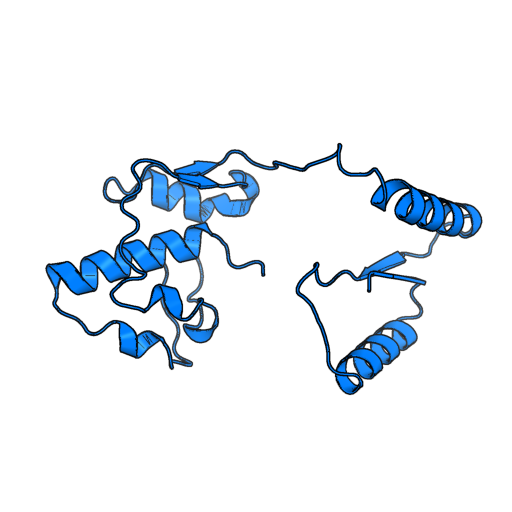10 -0.185 -0.141 1.00 92.56 95 VAL A N 1
ATOM 752 C CA . VAL A 1 95 ? -15.775 0.612 -1.189 1.00 92.56 95 VAL A CA 1
ATOM 753 C C . VAL A 1 95 ? -15.019 0.590 -2.516 1.00 92.56 95 VAL A C 1
ATOM 755 O O . VAL A 1 95 ? -15.359 1.335 -3.432 1.00 92.56 95 VAL A O 1
ATOM 758 N N . GLY A 1 96 ? -13.976 -0.233 -2.613 1.00 90.94 96 GLY A N 1
ATOM 759 C CA . GLY A 1 96 ? -13.088 -0.294 -3.760 1.00 90.94 96 GLY A CA 1
ATOM 760 C C . GLY A 1 96 ? -13.531 -1.260 -4.866 1.00 90.94 96 GLY A C 1
ATOM 761 O O . GLY A 1 96 ? -14.448 -2.060 -4.679 1.00 90.94 96 GLY A O 1
ATOM 762 N N . PRO A 1 97 ? -12.841 -1.219 -6.020 1.00 91.00 97 PRO A N 1
ATOM 763 C CA . PRO A 1 97 ? -11.753 -0.292 -6.336 1.00 91.00 97 PRO A CA 1
ATOM 764 C C . PRO A 1 97 ? -12.277 1.083 -6.798 1.00 91.00 97 PRO A C 1
ATOM 766 O O . PRO A 1 97 ? -12.892 1.220 -7.854 1.00 91.00 97 PRO A O 1
ATOM 769 N N . LEU A 1 98 ? -11.985 2.127 -6.022 1.00 88.62 98 LEU A N 1
ATOM 770 C CA . LEU A 1 98 ? -12.176 3.528 -6.380 1.00 88.62 98 LEU A CA 1
ATOM 771 C C . LEU A 1 98 ? -10.949 3.983 -7.162 1.00 88.62 98 LEU A C 1
ATOM 773 O O . LEU A 1 98 ? -9.885 4.238 -6.594 1.00 88.62 98 LEU A O 1
ATOM 777 N N . ILE A 1 99 ? -11.104 4.052 -8.479 1.00 84.75 99 ILE A N 1
ATOM 778 C CA . ILE A 1 99 ? -10.065 4.481 -9.412 1.00 84.75 99 ILE A CA 1
ATOM 779 C C . ILE A 1 99 ? -10.562 5.745 -10.108 1.00 84.75 99 ILE A C 1
ATOM 781 O O . ILE A 1 99 ? -11.675 5.782 -10.635 1.00 84.75 99 ILE A O 1
ATOM 785 N N . ASN A 1 100 ? -9.735 6.790 -10.113 1.00 81.88 100 ASN A N 1
ATOM 786 C CA . ASN A 1 100 ? -10.047 8.013 -10.839 1.00 81.88 100 ASN A CA 1
ATOM 787 C C . ASN A 1 100 ? -9.644 7.864 -12.313 1.00 81.88 100 ASN A C 1
ATOM 789 O O . ASN A 1 100 ? -8.469 7.960 -12.658 1.00 81.88 100 ASN A O 1
ATOM 793 N N . PHE A 1 101 ? -10.628 7.644 -13.184 1.00 74.25 101 PHE A N 1
ATOM 794 C CA . PHE A 1 101 ? -10.417 7.575 -14.635 1.00 74.25 101 PHE A CA 1
ATOM 795 C C . PHE A 1 101 ? -10.468 8.950 -15.328 1.00 74.25 101 PHE A C 1
ATOM 797 O O . PHE A 1 101 ? -10.125 9.050 -16.505 1.00 74.25 101 PHE A O 1
ATOM 804 N N . ASN A 1 102 ? -10.886 10.006 -14.619 1.00 66.75 102 ASN A N 1
ATOM 805 C CA . ASN A 1 102 ? -11.202 11.313 -15.202 1.00 66.75 102 ASN A CA 1
ATOM 806 C C . ASN A 1 102 ? -10.051 12.330 -15.116 1.00 66.75 102 ASN A C 1
ATOM 808 O O . ASN A 1 102 ? -10.017 13.248 -15.930 1.00 66.75 102 ASN A O 1
ATOM 812 N N . ASP A 1 103 ? -9.081 12.155 -14.210 1.00 57.59 103 ASP A N 1
ATOM 813 C CA . ASP A 1 103 ? -7.909 13.050 -14.064 1.00 57.59 103 ASP A CA 1
ATOM 814 C C . ASP A 1 103 ? -6.808 12.833 -15.108 1.00 57.59 103 ASP A C 1
ATOM 816 O O . ASP A 1 103 ? -5.670 13.283 -14.978 1.00 57.59 103 ASP A O 1
ATOM 820 N N . MET A 1 104 ? -7.137 12.161 -16.205 1.00 55.38 104 MET A N 1
ATOM 821 C CA . MET A 1 104 ? -6.172 11.870 -17.248 1.00 55.38 104 MET A CA 1
ATOM 822 C C . MET A 1 104 ? -5.774 13.123 -18.055 1.00 55.38 104 MET A C 1
ATOM 824 O O . MET A 1 104 ? -5.088 12.975 -19.038 1.00 55.38 104 MET A O 1
ATOM 828 N N . GLY A 1 105 ? -6.140 14.362 -17.711 1.00 54.84 105 GLY A N 1
ATOM 829 C CA . GLY A 1 105 ? -5.854 15.558 -18.534 1.00 54.84 105 GLY A CA 1
ATOM 830 C C . GLY A 1 105 ? -4.414 15.648 -19.080 1.00 54.84 105 GLY A C 1
ATOM 831 O O . GLY A 1 105 ? -4.232 15.634 -20.297 1.00 54.84 105 GLY A O 1
ATOM 832 N N . ASP A 1 106 ? -3.412 15.623 -18.191 1.00 55.25 106 ASP A N 1
ATOM 833 C CA . ASP A 1 106 ? -1.978 15.588 -18.550 1.00 55.25 106 ASP A CA 1
ATOM 834 C C . ASP A 1 106 ? -1.424 14.156 -18.681 1.00 55.25 106 ASP A C 1
ATOM 836 O O . ASP A 1 106 ? -0.567 13.873 -19.522 1.00 55.25 106 ASP A O 1
ATOM 840 N N . ALA A 1 107 ? -1.94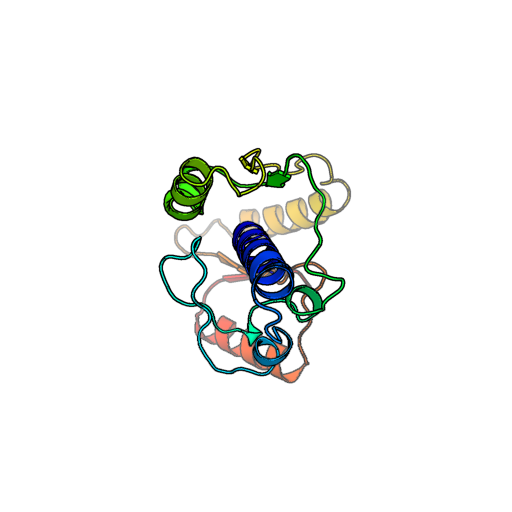8 13.205 -17.900 1.00 56.03 107 ALA A N 1
ATOM 841 C CA . ALA A 1 107 ? -1.532 11.805 -17.980 1.00 56.03 107 ALA A CA 1
ATOM 842 C C . ALA A 1 107 ? -1.948 11.141 -19.307 1.00 56.03 107 ALA A C 1
ATOM 844 O O . ALA A 1 107 ? -1.289 10.210 -19.748 1.00 56.03 107 ALA A O 1
ATOM 845 N N . ASN A 1 108 ? -2.990 11.626 -19.985 1.00 57.06 108 ASN A N 1
ATOM 846 C CA . ASN A 1 108 ? -3.505 11.112 -21.255 1.00 57.06 108 ASN A CA 1
ATOM 847 C C . ASN A 1 108 ? -2.583 11.473 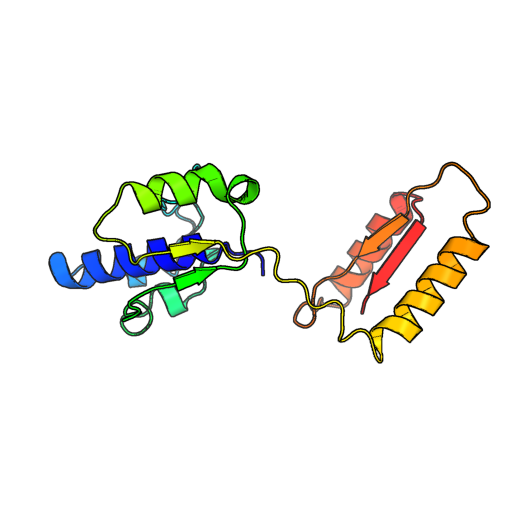-22.412 1.00 57.06 108 ASN A C 1
ATOM 849 O O . ASN A 1 108 ? -2.461 10.666 -23.315 1.00 57.06 108 ASN A O 1
ATOM 853 N N . GLU A 1 109 ? -1.921 12.631 -22.415 1.00 61.31 109 GLU A N 1
ATOM 854 C CA . GLU A 1 109 ? -0.923 12.979 -23.442 1.00 61.31 109 GLU A CA 1
ATOM 855 C C . GLU A 1 109 ? 0.298 12.052 -23.339 1.00 61.31 109 GLU A C 1
ATOM 857 O O . GLU A 1 109 ? 0.704 11.434 -24.328 1.00 61.31 109 GLU A O 1
ATOM 862 N N . THR A 1 110 ? 0.821 11.865 -22.123 1.00 61.88 110 THR A N 1
ATOM 863 C CA . THR A 1 110 ? 1.943 10.955 -21.838 1.00 61.88 110 THR A CA 1
ATOM 864 C C . THR A 1 110 ? 1.557 9.498 -22.074 1.00 61.88 110 THR A C 1
ATOM 866 O O . THR A 1 110 ? 2.294 8.764 -22.724 1.00 61.88 110 THR A O 1
ATOM 869 N N . PHE A 1 111 ? 0.374 9.072 -21.629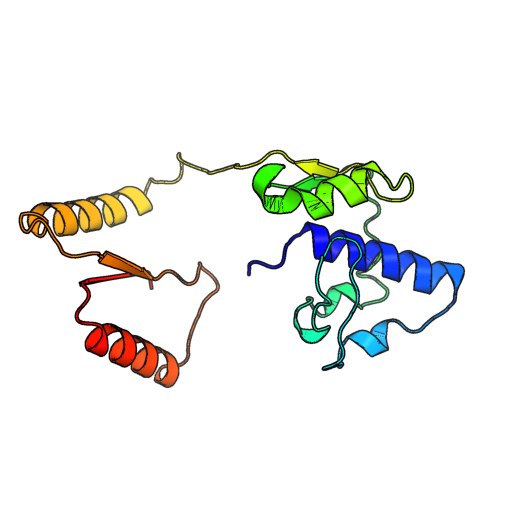 1.00 61.66 111 PHE A N 1
ATOM 870 C CA . PHE A 1 111 ? -0.133 7.715 -21.827 1.00 61.66 111 PHE A CA 1
ATOM 871 C C . PHE A 1 111 ? -0.505 7.448 -23.284 1.00 61.66 111 PHE A C 1
ATOM 873 O O . PHE A 1 111 ? -0.269 6.346 -23.762 1.00 61.66 111 PHE A O 1
ATOM 880 N N . LYS A 1 112 ? -1.028 8.429 -24.032 1.00 64.94 112 LYS A N 1
ATOM 881 C CA . LYS A 1 112 ? -1.239 8.323 -25.487 1.00 64.94 112 LYS A CA 1
ATOM 882 C C . LYS A 1 112 ? 0.081 8.260 -26.231 1.00 64.94 112 LYS A C 1
ATOM 884 O O . LYS A 1 112 ? 0.173 7.483 -27.173 1.00 64.94 112 LYS A O 1
ATOM 889 N N . SER A 1 113 ? 1.082 9.040 -25.829 1.00 65.69 113 SER A N 1
ATOM 890 C CA . SER A 1 113 ? 2.421 8.998 -26.425 1.00 65.69 113 SER A CA 1
ATOM 891 C C . SER A 1 113 ? 3.091 7.656 -26.147 1.00 65.69 113 SER A C 1
ATOM 893 O O . SER A 1 113 ? 3.494 6.985 -27.092 1.00 65.69 113 SER A O 1
ATOM 895 N N . ALA A 1 114 ? 3.064 7.188 -24.897 1.00 64.75 114 ALA A N 1
ATOM 896 C CA . ALA A 1 114 ? 3.520 5.857 -24.518 1.00 64.75 114 ALA A CA 1
ATOM 897 C C . ALA A 1 114 ? 2.743 4.769 -25.274 1.00 64.75 114 ALA A C 1
ATOM 899 O O . ALA A 1 114 ? 3.356 3.929 -25.914 1.00 64.75 114 ALA A O 1
ATOM 900 N N . ASN A 1 115 ? 1.407 4.811 -25.323 1.00 64.94 115 ASN A N 1
ATOM 901 C CA . ASN A 1 115 ? 0.614 3.851 -26.101 1.00 64.94 115 ASN A CA 1
ATOM 902 C C . ASN A 1 115 ? 0.908 3.917 -27.594 1.00 64.94 115 ASN A C 1
ATOM 904 O O . ASN A 1 115 ? 0.894 2.888 -28.256 1.00 64.94 115 ASN A O 1
ATOM 908 N N . LYS A 1 116 ? 1.157 5.096 -28.159 1.00 67.62 116 LYS A N 1
ATOM 909 C CA . LYS A 1 116 ? 1.509 5.249 -29.570 1.00 67.62 116 LYS A CA 1
ATOM 910 C C . LYS A 1 116 ? 2.882 4.648 -29.847 1.00 67.62 116 LYS A C 1
ATOM 912 O O . LYS A 1 116 ? 3.010 3.920 -30.824 1.00 67.62 116 LYS A O 1
ATOM 917 N N . GLU A 1 117 ? 3.864 4.880 -28.983 1.00 65.00 117 GLU A N 1
ATOM 918 C CA . GLU A 1 117 ? 5.183 4.249 -29.066 1.00 65.00 117 GLU A CA 1
ATOM 919 C C . GLU A 1 117 ? 5.099 2.730 -28.886 1.00 65.00 117 GLU A C 1
ATOM 921 O O . GLU A 1 117 ? 5.682 1.986 -29.675 1.00 65.00 117 GLU A O 1
ATOM 926 N N . LEU A 1 118 ? 4.320 2.247 -27.915 1.00 64.62 118 LEU A N 1
ATOM 927 C CA . LEU A 1 118 ? 4.079 0.820 -27.702 1.00 64.62 118 LEU A CA 1
ATOM 928 C C . LEU A 1 118 ? 3.390 0.203 -28.916 1.00 64.62 118 LEU A C 1
ATOM 930 O O . LEU A 1 118 ? 3.873 -0.800 -29.429 1.00 64.62 118 LEU A O 1
ATOM 934 N N . ASN A 1 119 ? 2.330 0.830 -29.429 1.00 64.31 119 ASN A N 1
ATOM 935 C CA . ASN A 1 119 ? 1.560 0.337 -30.568 1.00 64.31 119 ASN A CA 1
ATOM 936 C C . ASN A 1 119 ? 2.395 0.325 -31.856 1.00 64.31 119 ASN A C 1
ATOM 938 O O . ASN A 1 119 ? 2.427 -0.691 -32.548 1.00 64.31 119 ASN A O 1
ATOM 942 N N . GLN A 1 120 ? 3.155 1.388 -32.141 1.00 61.81 120 GLN A N 1
ATOM 943 C CA . GLN A 1 120 ? 4.076 1.443 -33.286 1.00 61.81 120 GLN A CA 1
ATOM 944 C C . GLN A 1 120 ? 5.189 0.390 -33.203 1.00 61.81 120 GLN A C 1
ATOM 946 O O . GLN A 1 120 ? 5.678 -0.074 -34.230 1.00 61.81 120 GLN A O 1
ATOM 951 N N . ARG A 1 121 ? 5.572 -0.019 -31.989 1.00 55.22 121 ARG A N 1
ATOM 952 C CA . ARG A 1 121 ? 6.651 -0.984 -31.726 1.00 55.22 121 ARG A CA 1
ATOM 953 C C . ARG A 1 121 ? 6.142 -2.406 -31.424 1.00 55.22 121 ARG A C 1
ATOM 955 O O . ARG A 1 121 ? 6.941 -3.330 -31.253 1.00 55.22 121 ARG A O 1
ATOM 962 N N . SER A 1 122 ? 4.822 -2.591 -31.369 1.00 55.12 122 SER A N 1
ATOM 963 C CA . SER A 1 122 ? 4.120 -3.849 -31.060 1.00 55.12 122 SER A CA 1
ATOM 964 C C . SER A 1 122 ? 3.739 -4.679 -32.289 1.00 55.12 122 SER A C 1
ATOM 966 O O . SER A 1 122 ? 3.125 -5.730 -32.147 1.00 55.12 122 SER A O 1
ATOM 968 N N . SER A 1 123 ? 4.202 -4.307 -33.487 1.00 57.09 123 SER A N 1
ATOM 969 C CA . SER A 1 123 ? 4.126 -5.163 -34.685 1.00 57.09 123 SER A CA 1
ATOM 970 C C . SER A 1 123 ? 4.902 -6.491 -34.557 1.00 57.09 123 SER A C 1
ATOM 972 O O . SER A 1 123 ? 4.949 -7.270 -35.506 1.00 57.09 123 SER A O 1
ATOM 974 N N . LEU A 1 124 ? 5.532 -6.749 -33.405 1.00 54.41 124 LEU A N 1
ATOM 975 C CA . LEU A 1 124 ? 6.250 -7.973 -33.064 1.00 54.41 124 LEU A CA 1
ATOM 976 C C . LEU A 1 124 ? 5.447 -8.762 -32.010 1.00 54.41 124 LEU A C 1
ATOM 978 O O . LEU A 1 124 ? 5.272 -8.248 -30.901 1.00 54.41 124 LEU A O 1
ATOM 982 N N . PRO A 1 125 ? 4.991 -9.998 -32.296 1.00 52.31 125 PRO A N 1
ATOM 983 C CA . PRO A 1 125 ? 3.885 -10.622 -31.557 1.00 52.31 125 PRO A CA 1
ATOM 984 C C . PRO A 1 125 ? 4.208 -11.106 -30.132 1.00 52.31 125 PRO A C 1
ATOM 986 O O . PRO A 1 125 ? 3.294 -11.475 -29.408 1.00 52.31 125 PRO A O 1
ATOM 989 N N . ASN A 1 126 ? 5.481 -11.135 -29.713 1.00 53.66 126 ASN A N 1
ATOM 990 C CA . ASN A 1 126 ? 5.920 -12.037 -28.634 1.00 53.66 126 ASN A CA 1
ATOM 991 C C . ASN A 1 126 ? 6.789 -11.404 -27.531 1.00 53.66 126 ASN A C 1
ATOM 993 O O . ASN A 1 126 ? 7.554 -12.128 -26.898 1.00 53.66 126 ASN A O 1
ATOM 997 N N . HIS A 1 127 ? 6.795 -10.085 -27.316 1.00 62.03 127 HIS A N 1
ATOM 998 C CA . HIS A 1 127 ? 7.680 -9.490 -26.294 1.00 62.03 127 HIS A CA 1
ATOM 999 C C . HIS A 1 127 ? 6.888 -8.705 -25.247 1.00 62.03 127 HIS A C 1
ATOM 1001 O O . HIS A 1 127 ? 6.323 -7.651 -25.547 1.00 62.03 127 HIS A O 1
ATOM 1007 N N . SER A 1 128 ? 6.891 -9.212 -24.015 1.00 75.19 128 SER A N 1
ATOM 1008 C CA . SER A 1 128 ? 6.347 -8.552 -22.829 1.00 75.19 128 SER A CA 1
ATOM 1009 C C . SER A 1 128 ? 7.021 -7.194 -22.592 1.00 75.19 128 SER A C 1
ATOM 1011 O O . SER A 1 128 ? 8.211 -7.018 -22.872 1.00 75.19 128 SER A O 1
ATOM 1013 N N . ILE A 1 129 ? 6.252 -6.223 -22.103 1.00 80.50 129 ILE A N 1
ATOM 1014 C CA . ILE A 1 129 ? 6.745 -4.906 -21.681 1.00 80.50 129 ILE A CA 1
ATOM 1015 C C . ILE A 1 129 ? 6.643 -4.832 -20.159 1.00 80.50 129 ILE A C 1
ATOM 1017 O O . ILE A 1 129 ? 5.605 -5.174 -19.597 1.00 80.50 129 ILE A O 1
ATOM 1021 N N . ILE A 1 130 ? 7.707 -4.373 -19.504 1.00 84.94 130 ILE A N 1
ATOM 1022 C CA . ILE A 1 130 ? 7.745 -4.109 -18.064 1.00 84.94 130 ILE A CA 1
ATOM 1023 C C . ILE A 1 130 ? 7.395 -2.637 -17.832 1.00 84.94 130 ILE A C 1
ATOM 1025 O O . ILE A 1 130 ? 8.067 -1.753 -18.357 1.00 84.94 130 ILE A O 1
ATOM 1029 N N . PHE A 1 131 ? 6.362 -2.356 -17.042 1.00 86.06 131 PHE A N 1
ATOM 1030 C CA . PHE A 1 131 ? 6.075 -0.997 -16.578 1.00 86.06 131 PHE A CA 1
ATOM 1031 C C . PHE A 1 131 ? 6.647 -0.796 -15.174 1.00 86.06 131 PHE A C 1
ATOM 1033 O O . PHE A 1 131 ? 6.339 -1.570 -14.269 1.00 86.06 131 PHE A O 1
ATOM 1040 N N . LEU A 1 132 ? 7.473 0.237 -14.999 1.00 88.25 132 LEU A N 1
ATOM 1041 C CA . LEU A 1 132 ? 8.045 0.639 -13.720 1.00 88.25 132 LEU A CA 1
ATOM 1042 C C . LEU A 1 132 ? 7.492 2.004 -13.310 1.00 88.25 132 LEU A C 1
ATOM 1044 O O . LEU A 1 132 ? 7.666 2.998 -14.015 1.00 88.25 132 LEU A O 1
ATOM 1048 N N . CYS A 1 133 ? 6.850 2.043 -12.147 1.00 87.88 133 CYS A N 1
ATOM 1049 C CA . CYS A 1 133 ? 6.368 3.259 -11.511 1.00 87.88 133 CYS A CA 1
ATOM 1050 C C . CYS A 1 133 ? 6.474 3.093 -9.998 1.00 87.88 133 CYS A C 1
ATOM 1052 O O . CYS A 1 133 ? 5.988 2.109 -9.443 1.00 87.88 133 CYS A O 1
ATOM 1054 N N . PHE A 1 134 ? 7.108 4.058 -9.338 1.00 87.75 134 PHE A N 1
ATOM 1055 C CA . PHE A 1 134 ? 7.367 4.014 -7.898 1.00 87.75 134 PHE A CA 1
ATOM 1056 C C . PHE A 1 134 ? 6.460 4.961 -7.103 1.00 87.75 134 PHE A C 1
ATOM 1058 O O . PHE A 1 134 ? 6.694 5.224 -5.924 1.00 87.75 134 PHE A O 1
ATOM 1065 N N . GLY A 1 135 ? 5.391 5.442 -7.744 1.00 82.56 135 GLY A N 1
ATOM 1066 C CA . GLY A 1 135 ? 4.493 6.445 -7.189 1.00 82.56 135 GLY A CA 1
ATOM 1067 C C . GLY A 1 135 ? 5.126 7.836 -7.142 1.00 82.56 135 GLY A C 1
ATOM 1068 O O . GLY A 1 135 ? 6.313 8.021 -7.377 1.00 82.56 135 GLY A O 1
ATOM 1069 N N . ASN A 1 136 ? 4.311 8.830 -6.808 1.00 80.25 136 ASN A N 1
ATOM 1070 C CA . ASN A 1 136 ? 4.715 10.239 -6.746 1.00 80.25 136 ASN A CA 1
ATOM 1071 C C . ASN A 1 136 ? 5.722 10.567 -5.626 1.00 80.25 136 ASN A C 1
ATOM 1073 O O . ASN A 1 136 ? 6.394 11.591 -5.687 1.00 80.25 136 ASN A O 1
ATOM 1077 N N . LEU A 1 137 ? 5.802 9.727 -4.593 1.00 79.94 137 LEU A N 1
ATOM 1078 C CA . LEU A 1 137 ? 6.714 9.885 -3.458 1.00 79.94 137 LEU A CA 1
ATOM 1079 C C . LEU A 1 137 ? 7.920 8.935 -3.523 1.00 79.94 137 LEU A C 1
ATOM 1081 O O . LEU A 1 137 ? 8.752 8.944 -2.619 1.00 79.94 137 LEU A O 1
ATOM 1085 N N . GLY A 1 138 ? 8.016 8.096 -4.557 1.00 78.94 138 GLY A N 1
ATOM 1086 C CA . GLY A 1 138 ? 9.138 7.183 -4.733 1.00 78.94 138 GLY A CA 1
ATOM 1087 C C . GLY A 1 138 ? 10.322 7.886 -5.383 1.00 78.94 138 GLY A C 1
ATOM 1088 O O . GLY A 1 138 ? 10.239 8.294 -6.535 1.00 78.94 138 GLY A O 1
ATOM 1089 N N . TYR A 1 139 ? 11.445 7.984 -4.673 1.00 84.12 139 TYR A N 1
ATOM 1090 C CA . TYR A 1 139 ? 12.707 8.460 -5.238 1.00 84.12 139 TYR A CA 1
ATOM 1091 C C . TYR A 1 139 ? 13.863 7.557 -4.814 1.00 84.12 139 TYR A C 1
ATOM 1093 O O . TYR A 1 139 ? 13.873 6.992 -3.720 1.00 84.12 139 TYR A O 1
ATOM 1101 N N . PHE A 1 140 ? 14.856 7.436 -5.693 1.00 89.12 140 PHE A N 1
ATOM 1102 C CA . PHE A 1 140 ? 16.026 6.587 -5.486 1.00 89.12 140 PHE A CA 1
ATOM 1103 C C . PHE A 1 140 ? 17.300 7.398 -5.643 1.00 89.12 140 PHE A C 1
ATOM 1105 O O . PHE A 1 140 ? 17.366 8.346 -6.428 1.00 89.12 140 PHE A O 1
ATOM 1112 N N . CYS A 1 141 ? 18.344 7.001 -4.921 1.00 92.56 141 CYS A N 1
ATOM 1113 C CA . CYS A 1 141 ? 19.665 7.561 -5.162 1.00 92.56 141 CYS A CA 1
ATOM 1114 C C . CYS A 1 141 ? 20.198 7.100 -6.529 1.00 92.56 141 CYS A C 1
ATOM 1116 O O . CYS A 1 141 ? 19.817 6.045 -7.041 1.00 92.56 141 CYS A O 1
ATOM 1118 N N . GLY A 1 142 ? 21.126 7.863 -7.116 1.00 93.75 142 GLY A N 1
ATOM 1119 C CA . GLY A 1 142 ? 21.657 7.557 -8.452 1.00 93.75 142 GLY A CA 1
ATOM 1120 C C . GLY A 1 142 ? 22.281 6.161 -8.565 1.00 93.75 142 GLY A C 1
ATOM 1121 O O . GLY A 1 142 ? 22.179 5.525 -9.611 1.00 93.75 142 GLY A O 1
ATOM 1122 N N . TYR A 1 143 ? 22.864 5.651 -7.475 1.00 96.19 143 TYR A N 1
ATOM 1123 C CA . TYR A 1 143 ? 23.369 4.281 -7.417 1.00 96.19 143 TYR A CA 1
ATOM 1124 C C . TYR A 1 143 ? 22.246 3.244 -7.586 1.00 96.19 143 TYR A C 1
ATOM 1126 O O . TYR A 1 143 ? 22.351 2.373 -8.442 1.00 96.19 143 TYR A O 1
ATOM 1134 N N . GLN A 1 144 ? 21.136 3.374 -6.851 1.00 95.56 144 GLN A N 1
ATOM 1135 C CA . GLN A 1 144 ? 19.984 2.476 -6.993 1.00 95.56 144 GLN A CA 1
ATOM 1136 C C . GLN A 1 144 ? 19.351 2.560 -8.384 1.00 95.56 144 GLN A C 1
ATOM 1138 O O . GLN A 1 144 ? 19.033 1.527 -8.964 1.00 95.56 144 GLN A O 1
ATOM 1143 N N . VAL A 1 145 ? 19.214 3.764 -8.950 1.00 93.88 145 VAL A N 1
ATOM 1144 C CA . VAL A 1 145 ? 18.702 3.933 -10.322 1.00 93.88 145 VAL A CA 1
ATOM 1145 C C . VAL A 1 145 ? 19.582 3.186 -11.326 1.00 93.88 145 VAL A C 1
ATOM 1147 O O . VAL A 1 145 ? 19.061 2.512 -12.213 1.00 93.88 145 VAL A O 1
ATOM 1150 N N . LYS A 1 146 ? 20.910 3.254 -11.165 1.00 95.12 146 LYS A N 1
ATOM 1151 C CA . LYS A 1 146 ? 21.864 2.541 -12.021 1.00 95.12 146 LYS A CA 1
ATOM 1152 C C . LYS A 1 146 ? 21.719 1.022 -11.911 1.00 95.12 146 LYS A C 1
ATOM 1154 O O . LYS A 1 146 ? 21.704 0.349 -12.936 1.00 95.12 146 LYS A O 1
ATOM 1159 N N . GLU A 1 147 ? 21.573 0.490 -10.701 1.00 96.62 147 GLU A N 1
ATOM 1160 C CA . GLU A 1 147 ? 21.365 -0.950 -10.494 1.00 96.62 147 GLU A CA 1
ATOM 1161 C C . GLU A 1 147 ? 20.027 -1.426 -11.078 1.00 96.62 147 GLU A C 1
ATOM 1163 O O . GLU A 1 147 ? 19.982 -2.459 -11.743 1.00 96.62 147 GLU A O 1
ATOM 1168 N N . ILE A 1 148 ? 18.947 -0.648 -10.921 1.00 93.88 148 ILE A N 1
ATOM 1169 C CA . ILE A 1 148 ? 17.647 -0.951 -11.543 1.00 93.88 148 ILE A CA 1
ATOM 1170 C C . ILE A 1 148 ? 17.782 -0.955 -13.073 1.00 93.88 148 ILE A C 1
ATOM 1172 O O . ILE A 1 148 ? 17.311 -1.884 -13.728 1.00 93.88 148 ILE A O 1
ATOM 1176 N N . ALA A 1 149 ? 18.462 0.041 -13.651 1.00 91.94 149 ALA A N 1
ATOM 1177 C CA . ALA A 1 149 ? 18.700 0.111 -15.091 1.00 91.94 149 ALA A CA 1
ATOM 1178 C C . ALA A 1 149 ? 19.506 -1.095 -15.600 1.00 91.94 149 ALA A C 1
ATOM 1180 O O . ALA A 1 149 ? 19.116 -1.713 -16.592 1.00 91.94 149 ALA A O 1
ATOM 1181 N N . HIS A 1 150 ? 20.575 -1.478 -14.894 1.00 94.75 150 HIS A N 1
ATOM 1182 C CA . HIS A 1 150 ? 21.346 -2.673 -15.226 1.00 94.75 150 HIS A CA 1
ATOM 1183 C C . HIS A 1 150 ? 20.497 -3.943 -15.134 1.00 94.75 150 HIS A C 1
ATOM 1185 O O . HIS A 1 150 ? 20.532 -4.750 -16.060 1.00 94.75 150 HIS A O 1
ATOM 1191 N N . ALA A 1 151 ? 19.700 -4.126 -14.079 1.00 92.88 151 ALA A N 1
ATOM 1192 C CA . ALA A 1 151 ? 18.840 -5.301 -13.945 1.00 92.88 151 ALA A CA 1
ATOM 1193 C C . ALA A 1 151 ? 17.854 -5.423 -15.117 1.00 92.88 151 ALA A C 1
ATOM 1195 O O . ALA A 1 151 ? 17.720 -6.502 -15.692 1.00 92.88 151 ALA A O 1
ATOM 1196 N N . ILE A 1 152 ? 17.219 -4.315 -15.518 1.00 90.50 152 ILE A N 1
ATOM 1197 C CA . ILE A 1 152 ? 16.296 -4.289 -16.660 1.00 90.50 152 ILE A CA 1
ATOM 1198 C C . ILE A 1 152 ? 17.026 -4.638 -17.961 1.00 90.50 152 ILE A C 1
ATOM 1200 O O . ILE A 1 152 ? 16.536 -5.475 -18.718 1.00 90.50 152 ILE A O 1
ATOM 1204 N N . GLU A 1 153 ? 18.206 -4.062 -18.205 1.00 90.00 153 GLU A N 1
ATOM 1205 C CA . GLU A 1 153 ? 19.026 -4.360 -19.387 1.00 90.00 153 GLU A CA 1
ATOM 1206 C C . GLU A 1 153 ? 19.338 -5.862 -19.498 1.00 90.00 153 GLU A C 1
ATOM 1208 O O . GLU A 1 153 ? 19.195 -6.449 -20.571 1.00 90.00 153 GLU A O 1
ATOM 1213 N N . HIS A 1 154 ? 19.653 -6.514 -18.375 1.00 92.12 154 HIS A N 1
ATOM 1214 C CA . HIS A 1 154 ? 19.939 -7.951 -18.333 1.00 92.12 154 HIS A CA 1
ATOM 1215 C C . HIS A 1 154 ? 18.718 -8.832 -18.626 1.00 92.12 154 HIS A C 1
ATOM 1217 O O . HIS A 1 154 ? 18.883 -9.957 -19.098 1.00 92.12 154 HIS A O 1
ATOM 1223 N N . THR A 1 155 ? 17.493 -8.354 -18.382 1.00 87.44 155 THR A N 1
ATOM 1224 C CA . THR A 1 155 ? 16.283 -9.127 -18.714 1.00 87.44 155 THR A CA 1
ATOM 1225 C C . THR A 1 155 ? 16.036 -9.239 -20.218 1.00 87.44 155 THR A C 1
ATOM 1227 O O . THR A 1 155 ? 15.241 -10.079 -20.641 1.00 87.44 155 THR A O 1
ATOM 1230 N N . GLY A 1 156 ? 16.638 -8.359 -21.029 1.00 84.50 156 GLY A N 1
ATOM 1231 C CA . GLY A 1 156 ? 16.345 -8.233 -22.461 1.00 84.50 156 GLY A CA 1
ATOM 1232 C C . GLY A 1 156 ? 14.896 -7.829 -22.772 1.00 84.50 156 GLY A C 1
ATOM 1233 O O . GLY A 1 156 ? 14.500 -7.797 -23.940 1.00 84.50 156 GLY A O 1
ATOM 1234 N N . CYS A 1 157 ? 14.088 -7.528 -21.750 1.00 84.06 157 CYS A N 1
ATOM 1235 C CA . CYS A 1 157 ? 12.705 -7.114 -21.906 1.00 84.06 157 CYS A CA 1
ATOM 1236 C C . CYS A 1 157 ? 12.622 -5.636 -22.282 1.00 84.06 157 CYS A C 1
ATOM 1238 O O . CYS A 1 157 ? 13.466 -4.809 -21.937 1.00 84.06 157 CYS A O 1
ATOM 1240 N N . ARG A 1 158 ? 11.543 -5.284 -22.978 1.00 82.62 158 ARG A N 1
ATOM 1241 C CA . ARG A 1 158 ? 11.203 -3.881 -23.223 1.00 82.62 158 ARG A CA 1
ATOM 1242 C C . ARG A 1 158 ? 10.625 -3.296 -21.941 1.00 82.62 158 ARG A C 1
ATOM 1244 O O . ARG A 1 158 ? 9.943 -4.010 -21.209 1.00 82.62 158 ARG A O 1
ATOM 1251 N N . PHE A 1 159 ? 10.844 -2.011 -21.690 1.00 85.06 159 PHE A N 1
ATOM 1252 C CA . PHE A 1 159 ? 10.322 -1.367 -20.491 1.00 85.06 159 PHE A CA 1
ATOM 1253 C C . PHE A 1 159 ? 9.791 0.043 -20.752 1.00 85.06 159 PHE A C 1
ATOM 1255 O O . PHE A 1 159 ? 10.148 0.687 -21.738 1.00 85.06 159 PHE A O 1
ATOM 1262 N N . LEU A 1 160 ? 8.937 0.494 -19.840 1.00 85.12 160 LEU A N 1
ATOM 1263 C CA . LEU A 1 160 ? 8.449 1.859 -19.684 1.00 85.12 160 LEU A CA 1
ATOM 1264 C C . LEU A 1 160 ? 8.749 2.284 -18.250 1.00 85.12 160 LEU A C 1
ATOM 1266 O O . LEU A 1 160 ? 8.381 1.570 -17.319 1.00 85.12 160 LEU A O 1
ATOM 1270 N N . TRP A 1 161 ? 9.393 3.432 -18.073 1.00 86.69 161 TRP A N 1
ATOM 1271 C CA . TRP A 1 161 ? 9.752 3.957 -16.758 1.00 86.69 161 TRP A CA 1
ATOM 1272 C C . TRP A 1 161 ? 9.067 5.309 -16.544 1.00 86.69 161 TRP A C 1
ATOM 1274 O O . TRP A 1 161 ? 9.289 6.234 -17.322 1.00 86.69 161 TRP A O 1
ATOM 1284 N N . SER A 1 162 ? 8.267 5.427 -15.481 1.00 82.06 162 SER A N 1
ATOM 1285 C CA . SER A 1 162 ? 7.734 6.706 -14.992 1.00 82.06 162 SER A CA 1
ATOM 1286 C C . SER A 1 162 ? 8.689 7.313 -13.965 1.00 82.06 162 SER A C 1
ATOM 1288 O O . SER A 1 162 ? 8.964 6.681 -12.943 1.00 82.06 162 SER A O 1
ATOM 1290 N N . SER A 1 163 ? 9.238 8.490 -14.272 1.00 70.75 163 SER A N 1
ATOM 1291 C CA . SER A 1 163 ? 10.093 9.270 -13.364 1.00 70.75 163 SER A CA 1
ATOM 1292 C C . SER A 1 163 ? 9.286 10.028 -12.326 1.00 70.75 163 SER A C 1
ATOM 1294 O O . SER A 1 163 ? 8.210 10.530 -12.727 1.00 70.75 163 SER A O 1
#

Radius of gyration: 21.17 Å; chains: 1; bounding box: 41×30×66 Å

InterPro domains:
  IPR050481 UDP-glycosyltransferase, plant-type [PTHR48048] (5-162)

Organism: Coffea canephora (NCBI:txid49390)